Protein AF-A0A7S4H274-F1 (afdb_monomer_lite)

Sequence (64 aa):
MPDLFLALPRGGYAGLWVEMKSTEGTETKEQKGWRNNLCSAGYKSSVCFGYDMAVQCITDYLVE

Radius of gyration: 11.34 Å; chains: 1; bounding box: 24×19×27 Å

Foldseek 3Di:
DAPDWACDDAPQARTETEREAEQPDDQDPVNVVVCVVRVVVRHHYYYAHDDVRVVVVVVVRVVD

pLDDT: mean 89.06, std 7.86, range [53.12, 95.75]

Secondary structure (DSSP, 8-state):
--SEEE---BTTBS-EEEEEE-TT----HHHHHHHHHHHHTT-EEEEEEHHHHHHHHHHHHTT-

Structure (mmCIF, N/CA/C/O backbone):
data_AF-A0A7S4H274-F1
#
_entry.id   AF-A0A7S4H274-F1
#
loop_
_atom_site.group_PDB
_atom_site.id
_atom_site.type_symbol
_atom_site.label_atom_id
_atom_site.label_alt_id
_atom_site.label_comp_id
_atom_site.label_asym_id
_atom_site.label_entity_id
_atom_site.label_seq_id
_atom_site.pdbx_PDB_ins_code
_atom_site.Cartn_x
_atom_site.Cartn_y
_atom_site.Cartn_z
_atom_site.occupancy
_atom_site.B_iso_or_equiv
_atom_site.auth_seq_id
_atom_site.auth_comp_id
_atom_site.auth_asym_id
_atom_site.auth_atom_id
_atom_site.pdbx_PDB_model_num
ATOM 1 N N . MET A 1 1 ? 6.709 -0.662 11.063 1.00 53.12 1 MET A N 1
ATOM 2 C CA . MET A 1 1 ? 7.361 -1.706 10.254 1.00 53.12 1 MET A CA 1
ATOM 3 C C . MET A 1 1 ? 6.217 -2.439 9.593 1.00 53.12 1 MET A C 1
ATOM 5 O O . MET A 1 1 ? 5.366 -2.869 10.360 1.00 53.12 1 MET A O 1
ATOM 9 N N . PRO A 1 2 ? 6.150 -2.499 8.254 1.00 67.69 2 PRO A N 1
ATOM 10 C CA . PRO A 1 2 ? 4.975 -3.033 7.577 1.00 67.69 2 PRO A CA 1
ATOM 11 C C . PRO A 1 2 ? 4.865 -4.543 7.779 1.00 67.69 2 PRO A C 1
ATOM 13 O O . PRO A 1 2 ? 5.881 -5.235 7.833 1.00 67.69 2 PRO A O 1
ATOM 16 N N . ASP A 1 3 ? 3.634 -5.032 7.893 1.00 77.94 3 ASP A N 1
ATOM 17 C CA . ASP A 1 3 ? 3.336 -6.424 8.235 1.00 77.94 3 ASP A CA 1
ATOM 18 C C . ASP A 1 3 ? 3.591 -7.390 7.075 1.00 77.94 3 ASP A C 1
ATOM 20 O O . ASP A 1 3 ? 3.928 -8.553 7.295 1.00 77.94 3 ASP A O 1
ATOM 24 N N . LEU A 1 4 ? 3.442 -6.918 5.833 1.00 88.12 4 LEU A N 1
ATOM 25 C CA . LEU A 1 4 ? 3.584 -7.743 4.640 1.00 88.12 4 LEU A CA 1
ATOM 26 C C . LEU A 1 4 ? 4.451 -7.057 3.583 1.00 88.12 4 LEU A C 1
ATOM 28 O O . LEU A 1 4 ? 4.298 -5.869 3.288 1.00 88.12 4 LEU A O 1
ATOM 32 N N . PHE A 1 5 ? 5.346 -7.843 2.983 1.00 93.25 5 PHE A N 1
ATOM 33 C CA . PHE A 1 5 ? 6.169 -7.431 1.854 1.00 93.25 5 PHE A CA 1
ATOM 34 C C . PHE A 1 5 ? 6.014 -8.403 0.694 1.00 93.25 5 PHE A C 1
ATOM 36 O O . PHE A 1 5 ? 6.294 -9.595 0.822 1.00 93.25 5 PHE A O 1
ATOM 43 N N . LEU A 1 6 ? 5.612 -7.872 -0.453 1.00 92.31 6 LEU A N 1
ATOM 44 C CA . LEU A 1 6 ? 5.579 -8.588 -1.712 1.00 92.31 6 LEU A CA 1
ATOM 45 C C . LEU A 1 6 ? 6.813 -8.199 -2.532 1.00 92.31 6 LEU A C 1
ATOM 47 O O . LEU A 1 6 ? 6.869 -7.126 -3.139 1.00 92.31 6 LEU A O 1
ATOM 51 N N . ALA A 1 7 ? 7.797 -9.098 -2.551 1.00 92.69 7 ALA A N 1
ATOM 52 C CA . ALA A 1 7 ? 9.050 -8.962 -3.293 1.00 92.69 7 ALA A CA 1
ATOM 53 C C . ALA A 1 7 ? 8.861 -9.234 -4.799 1.00 92.69 7 ALA A C 1
ATOM 55 O O . ALA A 1 7 ? 9.497 -10.115 -5.375 1.00 92.69 7 ALA A O 1
ATOM 56 N N . LEU A 1 8 ? 7.943 -8.501 -5.426 1.00 94.00 8 LEU A N 1
ATOM 57 C CA . LEU A 1 8 ? 7.608 -8.623 -6.839 1.00 94.00 8 LEU A CA 1
ATOM 58 C C . LEU A 1 8 ? 7.667 -7.239 -7.487 1.00 94.00 8 LEU A C 1
ATOM 60 O O . LEU A 1 8 ? 6.726 -6.474 -7.310 1.00 94.00 8 LEU A O 1
ATOM 64 N N . PRO A 1 9 ? 8.730 -6.907 -8.234 1.00 94.12 9 PRO A N 1
ATOM 65 C CA . PRO A 1 9 ? 8.795 -5.651 -8.966 1.00 94.12 9 PRO A CA 1
ATOM 66 C C . PRO A 1 9 ? 7.711 -5.588 -10.045 1.00 94.12 9 PRO A C 1
ATOM 68 O O . PRO A 1 9 ? 7.619 -6.478 -10.894 1.00 94.12 9 PRO A O 1
ATOM 71 N N . ARG A 1 10 ? 6.883 -4.542 -10.012 1.00 94.56 10 ARG A N 1
ATOM 72 C CA . ARG A 1 10 ? 5.729 -4.378 -10.905 1.00 94.56 10 ARG A CA 1
ATOM 73 C C . ARG A 1 10 ? 5.228 -2.936 -10.931 1.00 94.56 10 ARG A C 1
ATOM 75 O O . ARG A 1 10 ? 5.413 -2.212 -9.954 1.00 94.56 10 ARG A O 1
ATOM 82 N N . GLY A 1 11 ? 4.633 -2.509 -12.049 1.00 90.38 11 GLY A N 1
ATOM 83 C CA . GLY A 1 11 ? 4.041 -1.170 -12.188 1.00 90.38 11 GLY A CA 1
ATOM 84 C C . GLY A 1 11 ? 5.041 -0.013 -12.032 1.00 90.38 11 GLY A C 1
ATO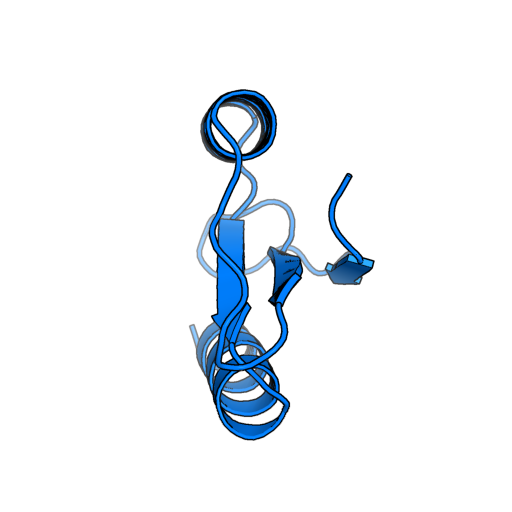M 85 O O . GLY A 1 11 ? 4.655 1.086 -11.656 1.00 90.38 11 GLY A O 1
ATOM 86 N N . GLY A 1 12 ? 6.338 -0.260 -12.256 1.00 93.31 12 GLY A N 1
ATOM 87 C CA . GLY A 1 12 ? 7.406 0.719 -12.004 1.00 93.31 12 GLY A CA 1
ATOM 88 C C . GLY A 1 12 ? 7.894 0.783 -10.550 1.00 93.31 12 GLY A C 1
ATOM 89 O O . GLY A 1 12 ? 8.751 1.606 -10.237 1.00 93.31 12 GLY A O 1
ATOM 90 N N . TYR A 1 13 ? 7.400 -0.096 -9.676 1.00 95.75 13 TYR A N 1
ATOM 91 C CA . TYR A 1 13 ? 7.825 -0.205 -8.282 1.00 95.75 13 TYR A CA 1
ATOM 92 C C . TYR A 1 13 ? 8.729 -1.422 -8.063 1.00 95.75 13 TYR A C 1
ATOM 94 O O . TYR A 1 13 ? 8.540 -2.466 -8.686 1.00 95.75 13 TYR A O 1
ATOM 102 N N . ALA A 1 14 ? 9.669 -1.322 -7.122 1.00 95.06 14 ALA A N 1
ATOM 103 C CA . ALA A 1 14 ? 10.576 -2.410 -6.738 1.00 95.06 14 ALA A CA 1
ATOM 104 C C . ALA A 1 14 ? 9.898 -3.535 -5.923 1.00 95.06 14 ALA A C 1
ATOM 106 O O . ALA A 1 14 ? 10.478 -4.598 -5.719 1.00 95.06 14 ALA A O 1
ATOM 107 N N . GLY A 1 15 ? 8.675 -3.299 -5.450 1.00 94.88 15 GLY A N 1
ATOM 108 C CA . GLY A 1 15 ? 7.861 -4.225 -4.668 1.00 94.88 15 GLY A CA 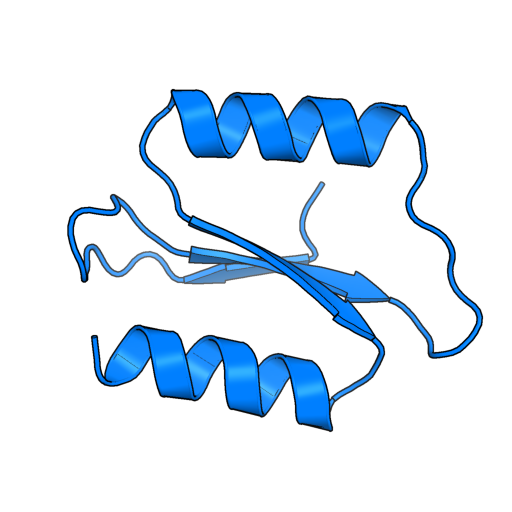1
ATOM 109 C C . GLY A 1 15 ? 6.745 -3.480 -3.937 1.00 94.88 15 GLY A C 1
ATOM 110 O O . GLY A 1 15 ? 6.700 -2.243 -3.964 1.00 94.88 15 GLY A O 1
ATOM 111 N N . LEU A 1 16 ? 5.872 -4.223 -3.258 1.00 95.38 16 LEU A N 1
ATOM 112 C CA . LEU A 1 16 ? 4.747 -3.678 -2.494 1.00 95.38 16 LEU A CA 1
ATOM 113 C C . LEU A 1 16 ? 4.905 -3.971 -1.000 1.00 95.38 16 LEU A C 1
ATOM 115 O O . LEU A 1 16 ? 5.039 -5.122 -0.592 1.00 95.38 16 LEU A O 1
ATOM 119 N N . TRP A 1 17 ? 4.809 -2.928 -0.184 1.00 95.06 17 TRP A N 1
ATOM 120 C CA . TRP A 1 17 ? 4.671 -3.019 1.265 1.00 95.06 17 TRP A CA 1
ATOM 121 C C . TRP A 1 17 ? 3.226 -2.753 1.681 1.00 95.06 17 TRP A C 1
ATOM 123 O O . TRP A 1 17 ? 2.644 -1.740 1.289 1.00 95.06 17 TRP A O 1
ATOM 133 N N . VAL A 1 18 ? 2.671 -3.624 2.518 1.00 93.25 18 VAL A N 1
ATOM 134 C CA . VAL A 1 18 ? 1.332 -3.464 3.093 1.00 93.25 18 VAL A CA 1
ATOM 135 C C . VAL A 1 18 ? 1.448 -3.430 4.612 1.00 93.25 18 VAL A C 1
ATOM 137 O O . VAL A 1 18 ? 1.938 -4.368 5.238 1.00 93.25 18 VAL A O 1
ATOM 140 N N . GLU A 1 19 ? 1.006 -2.326 5.203 1.00 91.81 19 GLU A N 1
ATOM 141 C CA . GLU A 1 19 ? 0.807 -2.193 6.646 1.00 91.81 19 GLU A CA 1
ATOM 142 C C . GLU A 1 19 ? -0.663 -2.494 6.954 1.00 9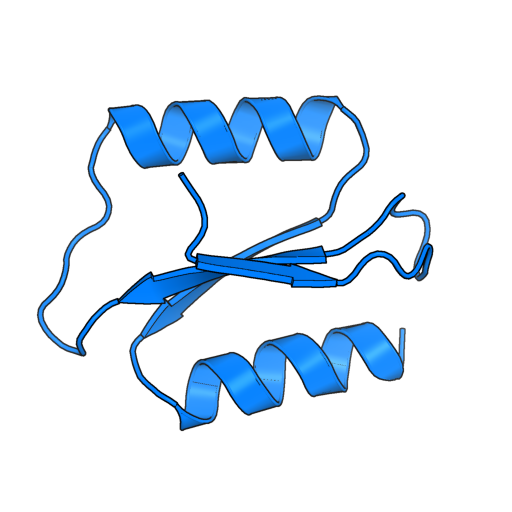1.81 19 GLU A C 1
ATOM 144 O O . GLU A 1 19 ? -1.566 -1.834 6.433 1.00 91.81 19 GLU A O 1
ATOM 149 N N . MET A 1 20 ? -0.906 -3.483 7.806 1.00 89.38 20 MET A N 1
ATOM 150 C CA . MET A 1 20 ? -2.237 -3.906 8.211 1.00 89.38 20 MET A CA 1
ATOM 151 C C . MET A 1 20 ? -2.680 -3.134 9.448 1.00 89.38 20 MET A C 1
ATOM 153 O O . MET A 1 20 ? -1.947 -2.975 10.424 1.00 89.38 20 MET A O 1
ATOM 157 N N . LYS A 1 21 ? -3.930 -2.680 9.440 1.00 86.06 21 LYS A N 1
ATOM 158 C CA . LYS A 1 21 ? -4.585 -2.061 10.590 1.00 86.06 21 LYS A CA 1
ATOM 159 C C . LYS A 1 21 ? -5.924 -2.726 10.863 1.00 86.06 21 LYS A C 1
ATOM 161 O O . LYS A 1 21 ? -6.614 -3.176 9.949 1.00 86.06 21 LYS A O 1
ATOM 166 N N . SER A 1 22 ? -6.302 -2.768 12.139 1.00 85.31 22 SER A N 1
ATOM 167 C CA . SER A 1 22 ? -7.691 -3.024 12.518 1.00 85.31 22 SER A CA 1
ATOM 168 C C . SER A 1 22 ? -8.571 -1.874 12.028 1.00 85.31 22 SER A C 1
ATOM 170 O O . SER A 1 22 ? -8.080 -0.768 11.817 1.00 85.31 22 SER A O 1
ATOM 172 N N . THR A 1 23 ? -9.871 -2.108 11.870 1.00 74.56 23 THR A N 1
ATOM 173 C CA . THR A 1 23 ? -10.847 -1.106 11.403 1.00 74.56 23 THR A CA 1
ATOM 174 C C . THR A 1 23 ? -10.881 0.178 12.238 1.00 74.56 23 THR A C 1
ATOM 176 O O . THR A 1 23 ? -11.217 1.227 11.704 1.00 74.56 23 THR A O 1
ATOM 179 N N . GLU A 1 24 ? -10.488 0.118 13.512 1.00 76.19 24 GLU A N 1
ATOM 180 C CA . GLU A 1 24 ? -10.391 1.284 14.409 1.00 76.19 24 GLU A CA 1
ATOM 181 C C . GLU A 1 24 ? -8.951 1.789 14.610 1.00 76.19 24 GLU A C 1
ATOM 183 O O . GLU A 1 24 ? -8.699 2.729 15.365 1.00 76.19 24 GLU A O 1
ATOM 188 N N . GLY A 1 25 ? -7.972 1.158 13.958 1.00 74.25 25 GLY A N 1
ATOM 189 C CA . GLY A 1 25 ? -6.575 1.558 14.043 1.00 74.25 25 GLY A CA 1
ATOM 190 C C . GLY A 1 25 ? -6.345 2.936 13.424 1.00 74.25 25 GLY A C 1
ATOM 191 O O . GLY A 1 25 ? -7.023 3.343 12.490 1.00 74.25 25 GLY A O 1
ATOM 192 N N . THR A 1 26 ? -5.350 3.671 13.916 1.00 76.31 26 THR A N 1
ATOM 193 C CA . THR A 1 26 ? -4.884 4.914 13.281 1.00 76.31 26 THR A CA 1
ATOM 194 C C . THR A 1 26 ? -3.394 4.799 12.985 1.00 76.31 26 THR A C 1
ATOM 196 O O . THR A 1 26 ? -2.634 4.233 13.770 1.00 76.31 26 THR A O 1
ATOM 199 N N . GLU A 1 27 ? -2.964 5.326 11.841 1.00 76.81 27 GLU A N 1
ATOM 200 C CA . GLU A 1 27 ? -1.552 5.354 11.459 1.00 76.81 27 GLU A CA 1
ATOM 201 C C . GLU A 1 27 ? -0.774 6.354 12.334 1.00 76.81 27 GLU A C 1
ATOM 203 O O . GLU A 1 27 ? -1.130 7.536 12.418 1.00 76.81 27 GLU A O 1
ATOM 208 N N . THR A 1 28 ? 0.308 5.902 12.974 1.00 82.50 28 THR A N 1
ATOM 209 C CA . THR A 1 28 ? 1.160 6.786 13.786 1.00 82.50 28 THR A CA 1
ATOM 210 C C . THR A 1 28 ? 2.027 7.685 12.898 1.00 82.50 28 THR A C 1
ATOM 212 O O . THR A 1 28 ? 2.304 7.372 11.740 1.00 82.50 28 THR A O 1
ATOM 215 N N . LYS A 1 29 ? 2.507 8.822 13.425 1.00 83.06 29 LYS A N 1
ATOM 216 C CA . LYS A 1 29 ? 3.382 9.744 12.666 1.00 83.06 29 LYS A CA 1
ATOM 217 C C . LYS A 1 29 ? 4.651 9.061 12.141 1.00 83.06 29 LYS A C 1
ATOM 219 O O . LYS A 1 29 ? 5.094 9.355 11.036 1.00 83.06 29 LYS A O 1
ATOM 224 N N . GLU A 1 30 ? 5.208 8.136 12.914 1.00 83.81 30 GLU A N 1
ATOM 225 C CA . GLU A 1 30 ? 6.401 7.370 12.542 1.00 83.81 30 GLU A CA 1
ATOM 226 C C . GLU A 1 30 ? 6.122 6.421 11.373 1.00 83.81 30 GLU A C 1
ATOM 228 O O . GLU A 1 30 ? 6.937 6.318 10.458 1.00 83.81 30 GLU A O 1
ATOM 233 N N . GLN A 1 31 ? 4.947 5.785 11.349 1.00 81.12 31 GLN A N 1
ATOM 234 C CA . GLN A 1 31 ? 4.522 4.925 10.241 1.00 81.12 31 GLN A CA 1
ATOM 235 C C . GLN A 1 31 ? 4.388 5.713 8.935 1.00 81.12 31 GLN A C 1
ATOM 237 O O . GLN A 1 31 ? 4.864 5.256 7.894 1.00 81.12 31 GLN A O 1
ATOM 242 N N . LYS A 1 32 ? 3.880 6.952 9.008 1.00 85.62 32 LYS A N 1
ATOM 243 C CA . LYS A 1 32 ? 3.864 7.869 7.855 1.00 85.62 32 LYS A CA 1
ATOM 244 C C . LYS A 1 32 ? 5.267 8.162 7.329 1.00 85.62 32 LYS A C 1
ATOM 246 O O . LYS A 1 32 ? 5.476 8.173 6.119 1.00 85.62 32 LYS A O 1
ATOM 251 N N . GLY A 1 33 ? 6.220 8.394 8.234 1.00 88.69 33 GLY A N 1
ATOM 252 C CA . GLY A 1 33 ? 7.621 8.628 7.881 1.00 88.69 33 GLY A CA 1
ATOM 253 C C . GLY A 1 33 ? 8.237 7.434 7.153 1.00 88.69 33 GLY A C 1
ATOM 254 O O . GLY A 1 33 ? 8.824 7.595 6.085 1.00 88.69 33 GLY A O 1
ATOM 255 N N . TRP A 1 34 ? 8.024 6.225 7.674 1.00 88.31 34 TRP A N 1
ATOM 256 C CA . TRP A 1 34 ? 8.485 4.992 7.034 1.00 88.31 34 TRP A CA 1
ATOM 257 C C . TRP A 1 34 ? 7.901 4.792 5.639 1.00 88.31 34 TRP A C 1
ATOM 259 O O . TRP A 1 34 ? 8.646 4.507 4.704 1.00 88.31 34 TRP A O 1
ATOM 269 N N . ARG A 1 35 ? 6.594 5.003 5.472 1.00 89.12 35 ARG A N 1
ATOM 270 C CA . ARG A 1 35 ? 5.932 4.911 4.167 1.00 89.12 35 ARG A CA 1
ATOM 271 C C . ARG A 1 35 ? 6.517 5.898 3.159 1.00 89.12 35 ARG A C 1
ATOM 273 O O . ARG A 1 35 ? 6.814 5.511 2.036 1.00 89.12 35 ARG A O 1
ATOM 280 N N . ASN A 1 36 ? 6.754 7.146 3.563 1.00 91.06 36 ASN A N 1
ATOM 281 C CA . ASN A 1 36 ? 7.380 8.140 2.688 1.00 91.06 36 ASN A CA 1
ATOM 282 C C . ASN A 1 36 ? 8.801 7.733 2.273 1.00 91.06 36 ASN A C 1
ATOM 284 O O . ASN A 1 36 ? 9.171 7.905 1.110 1.00 91.06 36 ASN A O 1
ATOM 288 N N . ASN A 1 37 ? 9.579 7.159 3.193 1.00 92.75 37 ASN A N 1
ATOM 289 C CA . ASN A 1 37 ? 10.923 6.665 2.895 1.00 92.75 37 ASN A CA 1
ATOM 290 C C . ASN A 1 37 ? 10.887 5.491 1.905 1.00 92.75 37 ASN A C 1
ATOM 292 O O . ASN A 1 37 ? 11.665 5.475 0.955 1.00 92.75 37 ASN A O 1
ATOM 296 N N . LEU A 1 38 ? 9.957 4.546 2.082 1.00 91.88 38 LEU A N 1
ATOM 297 C CA . LEU A 1 38 ? 9.761 3.415 1.168 1.00 91.88 38 LEU A CA 1
ATOM 298 C C . LEU A 1 38 ? 9.349 3.880 -0.233 1.00 91.88 38 LEU A C 1
ATOM 300 O O . LEU A 1 38 ? 9.936 3.438 -1.219 1.00 91.88 38 LEU A O 1
ATOM 304 N N . CYS A 1 39 ? 8.402 4.818 -0.319 1.00 92.38 39 CYS A N 1
ATOM 305 C CA . CYS A 1 39 ? 7.994 5.411 -1.591 1.00 92.38 39 CYS A CA 1
ATOM 306 C C . CYS A 1 39 ? 9.156 6.139 -2.277 1.00 92.38 39 CYS A C 1
ATOM 308 O O . CYS A 1 39 ? 9.370 5.968 -3.474 1.00 92.38 39 CYS A O 1
ATOM 310 N N . SER A 1 40 ? 9.952 6.897 -1.517 1.00 93.88 40 SER A N 1
ATOM 311 C CA . SER A 1 40 ? 11.133 7.599 -2.044 1.00 93.88 40 SER A CA 1
ATOM 312 C C . SER A 1 40 ? 12.225 6.638 -2.524 1.00 93.88 40 SER A C 1
ATOM 314 O O . SER A 1 40 ? 12.982 6.970 -3.430 1.00 93.88 40 SER A O 1
ATOM 316 N N . ALA A 1 41 ? 12.291 5.435 -1.950 1.00 94.25 41 ALA A N 1
ATOM 317 C CA . ALA A 1 41 ? 13.194 4.366 -2.367 1.00 94.25 41 ALA A CA 1
ATOM 318 C C . ALA A 1 41 ? 12.677 3.546 -3.570 1.00 94.25 41 ALA A C 1
ATOM 320 O O . ALA A 1 41 ? 13.336 2.591 -3.975 1.00 94.25 41 ALA A O 1
ATOM 321 N N . GLY A 1 42 ? 11.520 3.897 -4.145 1.00 94.94 42 GLY A N 1
ATOM 322 C CA . GLY A 1 42 ? 10.964 3.243 -5.334 1.00 94.94 42 GLY A CA 1
ATOM 323 C C . GLY A 1 42 ? 10.043 2.053 -5.050 1.00 94.94 42 GLY A C 1
ATOM 324 O O . GLY A 1 42 ? 9.727 1.296 -5.965 1.00 94.94 42 GLY A O 1
ATOM 325 N N . TYR A 1 43 ? 9.593 1.867 -3.808 1.00 95.12 43 TYR A N 1
ATOM 326 C CA . TYR A 1 43 ? 8.584 0.861 -3.467 1.00 95.12 43 TYR A CA 1
ATOM 327 C C . TYR A 1 43 ? 7.177 1.455 -3.475 1.00 95.12 43 TYR A C 1
ATOM 329 O O . TYR A 1 43 ? 6.983 2.634 -3.186 1.00 95.12 43 TYR A O 1
ATOM 337 N N . LYS A 1 44 ? 6.167 0.619 -3.718 1.00 94.31 44 LYS A N 1
ATOM 338 C CA . LYS A 1 44 ? 4.781 0.967 -3.400 1.00 94.31 44 LYS A CA 1
ATOM 339 C C . LYS A 1 44 ? 4.531 0.643 -1.930 1.00 94.31 44 LYS A C 1
ATOM 341 O O . LYS A 1 44 ? 4.961 -0.405 -1.452 1.00 94.31 44 LYS A O 1
ATOM 346 N N . SER A 1 45 ? 3.855 1.523 -1.197 1.00 94.25 45 SER A N 1
ATOM 347 C CA . SER A 1 45 ? 3.506 1.272 0.203 1.00 94.25 45 SER A CA 1
ATOM 348 C C . SER A 1 45 ? 2.089 1.744 0.508 1.00 94.25 45 SER A C 1
ATOM 350 O O . SER A 1 45 ? 1.757 2.908 0.277 1.00 94.25 45 SER A O 1
ATOM 352 N N . SER A 1 46 ? 1.274 0.833 1.039 1.00 91.94 46 SER A N 1
ATOM 353 C CA . SER A 1 46 ? -0.145 1.045 1.329 1.00 91.94 46 SER A CA 1
ATOM 354 C C . SER A 1 46 ? -0.493 0.649 2.761 1.00 91.94 46 SER A C 1
ATOM 356 O O . SER A 1 46 ? 0.118 -0.249 3.339 1.00 91.94 46 SER A O 1
ATOM 358 N N . VAL A 1 47 ? -1.501 1.319 3.322 1.00 91.56 47 VAL A N 1
ATOM 359 C CA . VAL A 1 47 ? -2.093 0.978 4.622 1.00 91.56 47 VAL A CA 1
ATOM 360 C C . VAL A 1 47 ? -3.477 0.395 4.372 1.00 91.56 47 VAL A C 1
ATOM 362 O O . VAL A 1 47 ? -4.314 1.044 3.744 1.00 91.56 47 VAL A O 1
ATOM 365 N N . CYS A 1 48 ? -3.723 -0.812 4.867 1.00 92.12 48 CYS A N 1
ATOM 366 C CA . CYS A 1 48 ? -4.966 -1.542 4.650 1.00 92.12 48 CYS A CA 1
ATOM 367 C C . CYS A 1 48 ? -5.687 -1.772 5.978 1.00 92.12 48 CYS A C 1
ATOM 369 O O . CYS A 1 48 ? -5.121 -2.331 6.917 1.00 92.12 48 CYS A O 1
ATOM 371 N N . PHE A 1 49 ? -6.949 -1.348 6.049 1.00 90.31 49 PHE A N 1
ATOM 372 C CA . PHE A 1 49 ? -7.801 -1.531 7.221 1.00 9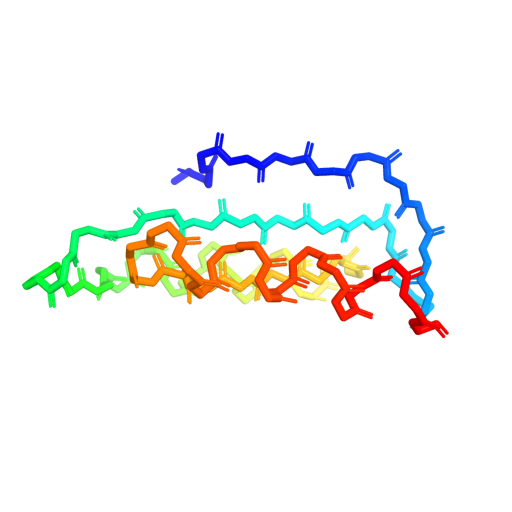0.31 49 PHE A CA 1
ATOM 373 C C . PHE A 1 49 ? -8.668 -2.770 7.021 1.00 90.31 49 PHE A C 1
ATOM 375 O O . PHE A 1 49 ? -9.617 -2.755 6.240 1.00 90.31 49 PHE A O 1
ATOM 382 N N . GLY A 1 50 ? -8.324 -3.846 7.723 1.00 88.88 50 GLY A N 1
ATOM 383 C CA . GLY A 1 50 ? -8.976 -5.140 7.570 1.00 88.88 50 GLY A CA 1
ATOM 384 C C . GLY A 1 50 ? -8.544 -5.922 6.326 1.00 88.88 50 GLY A C 1
ATOM 385 O O . GLY A 1 50 ? -7.742 -5.478 5.502 1.00 88.88 50 GLY A O 1
ATOM 386 N N . TYR A 1 51 ? -9.078 -7.137 6.232 1.00 89.75 51 T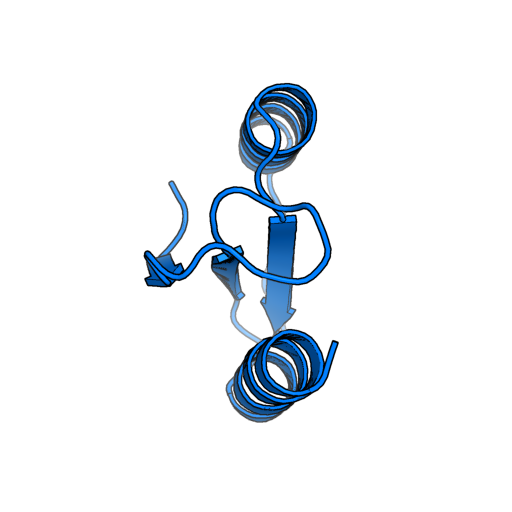YR A N 1
ATOM 387 C CA . TYR A 1 51 ? -8.701 -8.132 5.230 1.00 89.75 51 TYR A CA 1
ATOM 388 C C . TYR A 1 51 ? -9.095 -7.724 3.805 1.00 89.75 51 TYR A C 1
ATOM 390 O O . TYR A 1 51 ? -8.254 -7.768 2.910 1.00 89.75 51 TYR A O 1
ATOM 398 N N . ASP A 1 52 ? -10.334 -7.272 3.600 1.00 92.50 52 ASP A N 1
ATOM 399 C CA . ASP A 1 52 ? -10.866 -7.001 2.257 1.00 92.50 52 ASP A CA 1
ATOM 400 C C . ASP A 1 52 ? -10.053 -5.926 1.520 1.00 92.50 52 ASP A C 1
ATOM 402 O O . ASP A 1 52 ? -9.686 -6.093 0.358 1.00 92.50 52 ASP A O 1
ATOM 406 N N . MET A 1 53 ? -9.671 -4.857 2.227 1.00 93.06 53 MET A N 1
ATOM 407 C CA . MET A 1 53 ? -8.807 -3.804 1.682 1.00 93.06 53 MET A CA 1
ATOM 408 C C . MET A 1 53 ? -7.404 -4.306 1.333 1.00 93.06 53 MET A C 1
ATOM 410 O O . MET A 1 53 ? -6.802 -3.827 0.372 1.00 93.06 53 MET A O 1
ATOM 414 N N . ALA A 1 54 ? -6.863 -5.251 2.104 1.00 92.50 54 ALA A N 1
ATOM 415 C CA . ALA A 1 54 ? -5.551 -5.827 1.831 1.00 92.50 54 ALA A CA 1
ATOM 416 C C . ALA A 1 54 ? -5.577 -6.700 0.576 1.00 92.50 54 ALA A C 1
ATOM 418 O O . ALA A 1 54 ? -4.706 -6.568 -0.284 1.00 92.50 54 ALA A O 1
ATOM 419 N N . VAL A 1 55 ? -6.608 -7.539 0.438 1.00 94.00 55 VAL A N 1
ATOM 420 C CA . VAL A 1 55 ? -6.815 -8.366 -0.756 1.00 94.00 55 VAL A CA 1
ATOM 421 C C . VAL A 1 55 ? -6.971 -7.490 -1.990 1.00 94.00 55 VAL A C 1
ATOM 423 O O . VAL A 1 55 ? -6.296 -7.741 -2.988 1.00 94.00 55 VAL A O 1
ATOM 426 N N . GLN A 1 56 ? -7.790 -6.438 -1.914 1.00 95.19 56 GLN A N 1
ATOM 427 C CA . GLN A 1 56 ? -7.962 -5.501 -3.022 1.00 95.19 56 GLN A CA 1
ATOM 428 C C . GLN A 1 56 ? -6.633 -4.830 -3.391 1.00 95.19 56 GLN A C 1
ATOM 430 O O . GLN A 1 56 ? -6.229 -4.876 -4.547 1.00 95.19 56 GLN A O 1
ATOM 435 N N . CYS A 1 57 ? -5.898 -4.300 -2.406 1.00 94.69 57 CYS A N 1
ATOM 436 C CA . CYS A 1 57 ? -4.621 -3.625 -2.640 1.00 94.69 57 CYS A CA 1
ATOM 437 C C . CYS A 1 57 ? -3.580 -4.528 -3.317 1.00 94.69 57 CYS A C 1
ATOM 439 O O . CYS A 1 57 ? -2.884 -4.088 -4.235 1.00 94.69 57 CYS A O 1
ATOM 441 N N . ILE A 1 58 ? -3.471 -5.783 -2.875 1.00 93.88 58 ILE A N 1
ATOM 442 C CA . ILE A 1 58 ? -2.556 -6.757 -3.474 1.00 93.88 58 ILE A CA 1
ATOM 443 C C . ILE A 1 58 ? -3.031 -7.131 -4.880 1.00 93.88 58 ILE A C 1
ATOM 445 O O . ILE A 1 5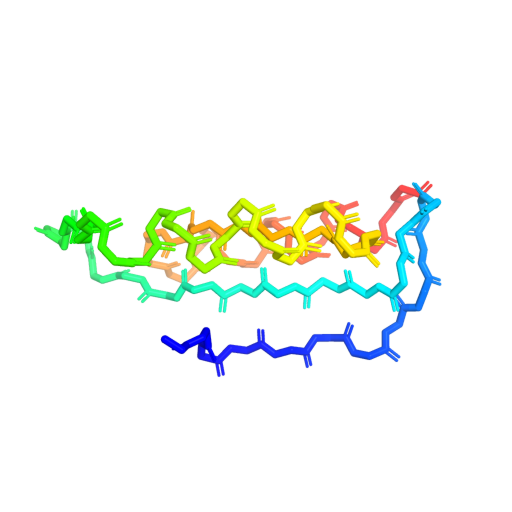8 ? -2.219 -7.179 -5.798 1.00 93.88 58 ILE A O 1
ATOM 449 N N . THR A 1 59 ? -4.331 -7.363 -5.069 1.00 95.56 59 THR A N 1
ATOM 450 C CA . THR A 1 59 ? -4.891 -7.740 -6.375 1.00 95.56 59 THR A CA 1
ATOM 451 C C . THR A 1 59 ? -4.690 -6.636 -7.406 1.00 95.56 59 THR A C 1
ATOM 453 O O . THR A 1 59 ? -4.217 -6.924 -8.500 1.00 95.56 59 THR A O 1
ATOM 456 N N . ASP A 1 60 ? -4.943 -5.378 -7.044 1.00 94.62 60 ASP A N 1
ATOM 457 C CA . ASP A 1 60 ? -4.714 -4.229 -7.926 1.00 94.62 60 ASP A CA 1
ATOM 458 C C . ASP A 1 60 ? -3.240 -4.131 -8.330 1.00 94.62 60 ASP A C 1
ATOM 460 O O . ASP A 1 60 ? -2.916 -4.001 -9.509 1.00 94.62 60 ASP A O 1
ATOM 464 N N . TYR A 1 61 ? -2.326 -4.302 -7.370 1.00 94.88 61 TYR A N 1
ATOM 465 C CA . TYR A 1 61 ? -0.890 -4.323 -7.649 1.00 94.88 61 TYR A CA 1
ATOM 466 C C . TYR A 1 61 ? -0.470 -5.469 -8.582 1.00 94.88 61 TYR A C 1
ATOM 468 O O . TYR A 1 61 ? 0.465 -5.328 -9.365 1.00 94.88 61 TYR A O 1
ATOM 476 N N . LEU A 1 62 ? -1.162 -6.609 -8.518 1.00 93.19 62 LEU A N 1
ATOM 477 C CA . LEU A 1 62 ? -0.950 -7.757 -9.400 1.00 93.19 62 LEU A CA 1
ATOM 478 C C . LEU A 1 62 ? -1.608 -7.607 -10.779 1.00 93.19 62 LEU A C 1
ATOM 480 O O . LEU A 1 62 ? -1.488 -8.527 -11.591 1.00 93.19 62 LEU A O 1
ATOM 484 N N . VAL A 1 63 ? -2.290 -6.503 -11.074 1.00 92.31 63 VAL A N 1
ATOM 485 C CA . VAL A 1 63 ? -2.883 -6.243 -12.398 1.00 92.31 63 VAL A CA 1
ATOM 486 C C . VAL A 1 63 ? -2.239 -5.038 -13.090 1.00 92.31 63 VAL A C 1
ATOM 488 O O . VAL A 1 63 ? -2.192 -5.036 -14.318 1.00 92.31 63 VAL A O 1
ATOM 491 N N . GLU A 1 64 ? -1.668 -4.094 -12.335 1.00 80.00 64 GLU A N 1
ATOM 492 C CA . GLU A 1 64 ? -0.839 -2.973 -12.839 1.00 80.00 64 GLU A CA 1
ATOM 493 C C . GLU A 1 64 ? 0.294 -3.393 -13.789 1.00 80.00 64 GLU A C 1
ATOM 495 O O . GLU A 1 64 ? 0.662 -2.580 -14.662 1.00 80.00 64 GLU A O 1
#